Protein AF-A0A084JB26-F1 (afdb_monomer_lite)

Foldseek 3Di:
DPPPPPQLLNVLLVVLQVVLVVVVVCVVPPPVVVVPDDPVNVVVVVVVVVVVLVVQLVVQLVNVVPDPLFDPVLDDPVRHSSVVSNVSVVVSVVCSVVSPPDCPVVSVVNCCSGPND

Organism: NCBI:txid318464

Radius of gyration: 16.76 Å; chains: 1; bounding box: 45×33×44 Å

pLDDT: mean 83.23, std 13.08, range [32.53, 95.81]

Sequence (117 aa):
MFKRRKNIFEKIELLYNNLFVYLGKFQENWIEQLALLSSSEKSLGRKREHEFFEKVCKSIVILLDSQDIISDKTWTDNLTKEKMAKFIFSNMLAMLKAREEDITFFMDALKRIIYLK

Structure (mmCIF, N/CA/C/O backbone):
data_AF-A0A084JB26-F1
#
_entry.id   AF-A0A084JB26-F1
#
loop_
_atom_site.group_PDB
_atom_site.id
_atom_site.type_symbol
_atom_site.label_atom_id
_atom_site.label_alt_id
_atom_site.label_comp_id
_atom_site.label_asym_id
_atom_site.label_entity_id
_atom_site.label_seq_id
_atom_site.pdbx_PDB_ins_code
_atom_site.Cartn_x
_atom_site.Cartn_y
_atom_site.Cartn_z
_atom_site.occupancy
_atom_site.B_iso_or_equiv
_atom_site.auth_seq_id
_atom_site.auth_comp_id
_atom_site.auth_asym_id
_atom_site.auth_atom_id
_atom_site.pdbx_PDB_model_num
ATOM 1 N N . MET A 1 1 ? 26.868 -13.448 2.163 1.00 32.53 1 MET A N 1
ATOM 2 C CA . MET A 1 1 ? 25.447 -13.851 2.269 1.00 32.53 1 MET A CA 1
ATOM 3 C C . MET A 1 1 ? 24.601 -12.753 1.629 1.00 32.53 1 MET A C 1
ATOM 5 O O . MET A 1 1 ? 24.408 -11.709 2.238 1.00 32.53 1 MET A O 1
ATOM 9 N N . PHE A 1 2 ? 24.206 -12.909 0.361 1.00 36.91 2 PHE A N 1
ATOM 10 C CA . PHE A 1 2 ? 23.378 -11.910 -0.323 1.00 36.91 2 PHE A CA 1
ATOM 11 C C . PHE A 1 2 ? 21.993 -11.901 0.324 1.00 36.91 2 PHE A C 1
ATOM 13 O O . PHE A 1 2 ? 21.269 -12.894 0.277 1.00 36.91 2 PHE A O 1
ATOM 20 N N . LYS A 1 3 ? 21.636 -10.791 0.972 1.00 40.25 3 LYS A N 1
ATOM 21 C CA . LYS A 1 3 ? 20.286 -10.545 1.483 1.00 40.25 3 LYS A CA 1
ATOM 22 C C . LYS A 1 3 ? 19.358 -10.585 0.262 1.00 40.25 3 LYS A C 1
ATOM 24 O O . LYS A 1 3 ? 19.374 -9.647 -0.530 1.00 40.25 3 LYS A O 1
ATOM 29 N N . ARG A 1 4 ? 18.627 -11.687 0.054 1.00 47.12 4 ARG A N 1
ATOM 30 C CA . ARG A 1 4 ? 17.657 -11.834 -1.046 1.00 47.12 4 ARG A CA 1
ATOM 31 C C . ARG A 1 4 ? 16.699 -10.644 -0.930 1.00 47.12 4 ARG A C 1
ATOM 33 O O . ARG A 1 4 ? 15.978 -10.548 0.064 1.00 47.12 4 ARG A O 1
ATOM 40 N N . ARG A 1 5 ? 16.790 -9.661 -1.837 1.00 53.53 5 ARG A N 1
ATOM 41 C CA . ARG A 1 5 ? 15.893 -8.496 -1.812 1.00 53.53 5 ARG A CA 1
ATOM 42 C C . ARG A 1 5 ? 14.479 -9.054 -1.944 1.00 53.53 5 ARG A C 1
ATOM 44 O O . ARG A 1 5 ? 14.171 -9.667 -2.960 1.00 53.53 5 ARG A O 1
ATOM 51 N N . LYS A 1 6 ? 13.665 -8.904 -0.895 1.00 60.62 6 LYS A N 1
ATOM 52 C CA . LYS A 1 6 ? 12.253 -9.290 -0.944 1.00 60.62 6 LYS A CA 1
ATOM 53 C C . LYS A 1 6 ? 11.596 -8.556 -2.105 1.00 60.62 6 LYS A C 1
ATOM 55 O O . LYS A 1 6 ? 11.760 -7.335 -2.206 1.00 60.62 6 LYS A O 1
ATOM 60 N N . ASN A 1 7 ? 10.902 -9.303 -2.956 1.00 79.12 7 ASN A N 1
ATOM 61 C CA . ASN A 1 7 ? 10.191 -8.752 -4.102 1.00 79.12 7 ASN A CA 1
ATOM 62 C C . ASN A 1 7 ? 9.121 -7.763 -3.592 1.00 79.12 7 ASN A C 1
ATOM 64 O O . ASN A 1 7 ? 8.598 -7.927 -2.487 1.00 79.12 7 ASN A O 1
ATOM 68 N N . ILE A 1 8 ? 8.805 -6.716 -4.356 1.00 83.06 8 ILE A N 1
ATOM 69 C CA . ILE A 1 8 ? 7.772 -5.738 -3.996 1.00 83.06 8 ILE A CA 1
ATOM 70 C C . ILE A 1 8 ? 6.451 -6.409 -3.591 1.00 83.06 8 ILE A C 1
ATOM 72 O O . ILE A 1 8 ? 5.829 -5.975 -2.623 1.00 83.06 8 ILE A O 1
ATOM 76 N N . PHE A 1 9 ? 6.071 -7.507 -4.247 1.00 86.38 9 PHE A N 1
ATOM 77 C CA . PHE A 1 9 ? 4.843 -8.240 -3.932 1.00 86.38 9 PHE A CA 1
ATOM 78 C C . PHE A 1 9 ? 4.853 -8.805 -2.507 1.00 86.38 9 PHE A C 1
ATOM 80 O O . PHE A 1 9 ? 3.913 -8.574 -1.759 1.00 86.38 9 PHE A O 1
ATOM 87 N N . GLU A 1 10 ? 5.954 -9.423 -2.076 1.00 88.31 10 GLU A N 1
ATOM 88 C CA . GLU A 1 10 ? 6.094 -9.927 -0.700 1.00 88.31 10 GLU A CA 1
ATOM 89 C C . GLU A 1 10 ? 6.007 -8.792 0.334 1.00 88.31 10 GLU A C 1
ATOM 91 O O . GLU A 1 10 ? 5.549 -8.982 1.459 1.00 88.31 10 GLU A O 1
ATOM 96 N N . LYS A 1 11 ? 6.472 -7.587 -0.023 1.00 89.50 11 LYS A N 1
ATOM 97 C CA . LYS A 1 11 ? 6.385 -6.412 0.856 1.00 89.50 11 LYS A CA 1
ATOM 98 C C . LYS A 1 11 ? 4.974 -5.835 0.921 1.00 89.50 11 LYS A C 1
ATOM 100 O O . LYS A 1 11 ? 4.574 -5.403 1.998 1.00 89.50 11 LYS A O 1
ATOM 105 N N . ILE A 1 12 ? 4.250 -5.815 -0.197 1.00 90.00 12 ILE A N 1
ATOM 106 C CA . ILE A 1 12 ? 2.847 -5.383 -0.254 1.00 90.00 12 ILE A CA 1
ATOM 107 C C . ILE A 1 12 ? 1.974 -6.351 0.546 1.00 90.00 12 ILE A C 1
ATOM 109 O O . ILE A 1 12 ? 1.203 -5.908 1.390 1.00 90.00 12 ILE A O 1
ATOM 113 N N . GLU A 1 13 ? 2.158 -7.655 0.352 1.00 92.06 13 GLU A N 1
ATOM 114 C CA . GLU A 1 13 ? 1.458 -8.700 1.102 1.00 92.06 13 GLU A CA 1
ATOM 115 C C . GLU A 1 13 ? 1.739 -8.597 2.607 1.00 92.06 13 GLU A C 1
ATOM 117 O O . GLU A 1 13 ? 0.817 -8.563 3.418 1.00 92.06 13 GLU A O 1
ATOM 122 N N . LEU A 1 14 ? 3.008 -8.436 3.000 1.00 91.75 14 LEU A N 1
ATOM 123 C CA . LEU A 1 14 ? 3.360 -8.231 4.406 1.00 91.75 14 LEU A CA 1
ATOM 124 C C . LEU A 1 14 ? 2.707 -6.969 4.990 1.00 91.75 14 LEU A C 1
ATOM 126 O O . LEU A 1 14 ? 2.235 -6.989 6.126 1.00 91.75 14 LEU A O 1
ATOM 130 N N . LEU A 1 15 ? 2.695 -5.864 4.237 1.00 90.31 15 LEU A N 1
ATOM 131 C CA . LEU A 1 15 ? 2.030 -4.633 4.660 1.00 90.31 15 LEU A CA 1
ATOM 132 C C . LEU A 1 15 ? 0.526 -4.863 4.843 1.00 90.31 15 LEU A C 1
ATOM 134 O O . LEU A 1 15 ? -0.023 -4.421 5.849 1.00 90.31 15 LEU A O 1
ATOM 138 N N . TYR A 1 16 ? -0.114 -5.572 3.911 1.00 92.81 16 TYR A N 1
ATOM 139 C CA . TYR A 1 16 ? -1.530 -5.914 3.990 1.00 92.81 16 TYR A CA 1
ATOM 140 C C . TYR A 1 16 ? -1.849 -6.713 5.246 1.00 92.81 16 TYR A C 1
ATOM 142 O O . TYR A 1 16 ? -2.664 -6.278 6.052 1.00 92.81 16 TYR A O 1
ATOM 150 N N . ASN A 1 17 ? -1.147 -7.826 5.455 1.00 91.81 17 ASN A N 1
ATOM 151 C CA . ASN A 1 17 ? -1.398 -8.736 6.568 1.00 91.81 17 ASN A CA 1
ATOM 152 C C . ASN A 1 17 ? -1.196 -8.039 7.919 1.00 91.81 17 ASN A C 1
ATOM 154 O O . ASN A 1 17 ? -1.994 -8.204 8.842 1.00 91.81 17 ASN A O 1
ATOM 158 N N . ASN A 1 18 ? -0.172 -7.186 8.027 1.00 90.06 18 ASN A N 1
ATOM 159 C CA . ASN A 1 18 ? 0.049 -6.386 9.231 1.00 90.06 18 ASN A CA 1
ATOM 160 C C . ASN A 1 18 ? -1.099 -5.396 9.486 1.00 90.06 18 ASN A C 1
ATOM 162 O O . ASN A 1 18 ? -1.537 -5.248 10.628 1.00 90.06 18 ASN A O 1
ATOM 166 N N . LEU A 1 19 ? -1.588 -4.721 8.440 1.00 87.69 19 LEU A N 1
ATOM 167 C CA . LEU A 1 19 ? -2.727 -3.807 8.548 1.00 87.69 19 LEU A CA 1
ATOM 168 C C . LEU A 1 19 ? -4.023 -4.551 8.879 1.00 87.69 19 LEU A C 1
ATOM 170 O O . LEU A 1 19 ? -4.795 -4.057 9.693 1.00 87.69 19 LEU A O 1
ATOM 174 N N . PHE A 1 20 ? -4.233 -5.735 8.305 1.00 89.19 20 PHE A N 1
ATOM 175 C CA . PHE A 1 20 ? -5.395 -6.584 8.557 1.00 89.19 20 PHE A CA 1
ATOM 176 C C . PHE A 1 20 ? -5.482 -6.981 10.033 1.00 89.19 20 PHE A C 1
ATOM 178 O O . PHE A 1 20 ? -6.485 -6.713 10.694 1.00 89.19 20 PHE A O 1
ATOM 185 N N . VAL A 1 21 ? -4.387 -7.507 10.595 1.00 86.38 21 VAL A N 1
ATOM 186 C CA . VAL A 1 21 ? -4.310 -7.869 12.021 1.00 86.38 21 VAL A CA 1
ATOM 187 C C . VAL A 1 21 ? -4.517 -6.651 12.923 1.00 86.38 21 VAL A C 1
ATOM 189 O O . VAL A 1 21 ? -5.219 -6.735 13.933 1.00 86.38 21 VAL A O 1
ATOM 192 N N . TYR A 1 22 ? -3.906 -5.513 12.582 1.00 82.06 22 TYR A N 1
ATOM 193 C CA . TYR A 1 22 ? -4.043 -4.289 13.371 1.00 82.06 22 TYR A CA 1
ATOM 194 C C . TYR A 1 22 ? -5.482 -3.756 13.358 1.00 82.06 22 TYR A C 1
ATOM 196 O O . TYR A 1 22 ? -6.020 -3.414 14.410 1.00 82.06 22 TYR A O 1
ATOM 204 N N . LEU A 1 23 ? -6.123 -3.726 12.186 1.00 79.19 23 LEU A N 1
ATOM 205 C CA . LEU A 1 23 ? -7.500 -3.261 12.033 1.00 79.19 23 LEU A CA 1
ATOM 206 C C . LEU A 1 23 ? -8.512 -4.195 12.698 1.00 79.19 23 LEU A C 1
ATOM 208 O O . LEU A 1 23 ? -9.473 -3.693 13.275 1.00 79.19 23 LEU A O 1
ATOM 212 N N . GLY A 1 24 ? -8.282 -5.511 12.683 1.00 74.81 24 GLY A N 1
ATOM 213 C CA . GLY A 1 24 ? -9.113 -6.470 13.416 1.00 74.81 24 GLY A CA 1
ATOM 214 C C . GLY A 1 24 ? -9.172 -6.147 14.912 1.00 74.81 24 GLY A C 1
ATOM 215 O O . GLY A 1 24 ? -10.251 -5.908 15.450 1.00 74.81 24 GLY A O 1
ATOM 216 N N . LYS A 1 25 ? -8.004 -5.998 15.555 1.00 69.88 25 LYS A N 1
ATOM 217 C CA . LYS A 1 25 ? -7.893 -5.622 16.982 1.00 69.88 25 LYS A CA 1
ATOM 218 C C . LYS A 1 25 ? -8.483 -4.248 17.299 1.00 69.88 25 LYS A C 1
ATOM 220 O O . LYS A 1 25 ? -8.920 -3.986 18.417 1.00 69.88 25 LYS A O 1
ATOM 225 N N . PHE A 1 26 ? -8.430 -3.339 16.332 1.00 67.38 26 PHE A N 1
ATOM 226 C CA . PHE A 1 26 ? -8.930 -1.982 16.486 1.00 67.38 26 PHE A CA 1
ATOM 227 C C . PHE A 1 26 ? -10.458 -1.921 16.418 1.00 67.38 26 PHE A C 1
ATOM 229 O O . PHE A 1 26 ? -11.073 -1.278 17.264 1.00 67.38 26 PHE A O 1
ATOM 236 N N . GLN A 1 27 ? -11.077 -2.613 15.452 1.00 63.84 27 GLN A N 1
ATOM 237 C CA . GLN A 1 27 ? -12.530 -2.604 15.259 1.00 63.84 27 GLN A CA 1
ATOM 238 C C . GLN A 1 27 ? -13.302 -3.159 16.464 1.00 63.84 27 GLN A C 1
ATOM 240 O O . GLN A 1 27 ? -14.389 -2.661 16.745 1.00 63.84 27 GLN A O 1
ATOM 245 N N . GLU A 1 28 ? -12.736 -4.120 17.199 1.0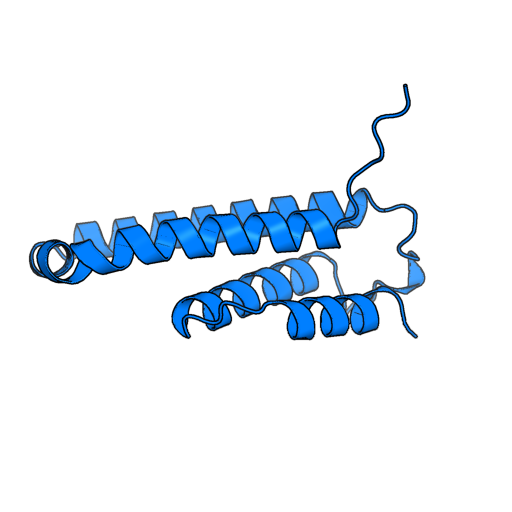0 66.56 28 GLU A N 1
ATOM 246 C CA . GLU A 1 28 ? -13.340 -4.687 18.417 1.00 66.56 28 GLU A CA 1
ATOM 247 C C . GLU A 1 28 ? -13.569 -3.642 19.527 1.00 66.56 28 GLU A C 1
ATOM 249 O O . GLU A 1 28 ? -14.500 -3.787 20.309 1.00 66.56 28 GLU A O 1
ATOM 254 N N . ASN A 1 29 ? -12.795 -2.550 19.549 1.00 61.22 29 ASN A N 1
ATOM 255 C CA . ASN A 1 29 ? -12.843 -1.518 2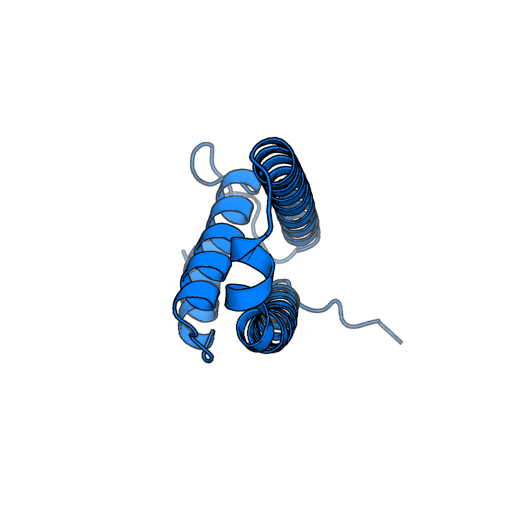0.597 1.00 61.22 29 ASN A CA 1
ATOM 256 C C . ASN A 1 29 ? -13.330 -0.141 20.091 1.00 61.22 29 ASN A C 1
ATOM 258 O O . ASN A 1 29 ? -13.250 0.861 20.801 1.00 61.22 29 ASN A O 1
ATOM 262 N N . TRP A 1 30 ? -13.783 -0.056 18.836 1.00 64.75 30 TRP A N 1
ATOM 263 C CA . TRP A 1 30 ? -13.888 1.212 18.098 1.00 64.75 30 TRP A CA 1
ATOM 264 C C . TRP A 1 30 ? -15.210 1.967 18.288 1.00 64.75 30 TRP A C 1
ATOM 266 O O . TRP A 1 30 ? -15.215 3.198 18.352 1.00 64.75 30 TRP A O 1
ATOM 276 N N . ILE A 1 31 ? -16.339 1.255 18.379 1.00 59.53 31 ILE A N 1
ATOM 277 C CA . ILE A 1 31 ? -17.679 1.874 18.429 1.00 59.53 31 ILE A CA 1
ATOM 278 C C . ILE A 1 31 ? -17.856 2.711 19.705 1.00 59.53 31 ILE A C 1
ATOM 280 O O . ILE A 1 31 ? -18.384 3.821 19.645 1.00 59.53 31 ILE A O 1
ATOM 284 N N . GLU A 1 32 ? -17.348 2.224 20.835 1.00 62.84 32 GLU A N 1
ATOM 285 C CA . GLU A 1 32 ? -17.426 2.917 22.126 1.00 62.84 32 GLU A CA 1
ATOM 286 C C . GLU A 1 32 ? -16.549 4.179 22.163 1.00 62.84 32 GLU A C 1
ATOM 288 O O . GLU A 1 32 ? -16.937 5.196 22.734 1.00 62.84 32 GLU A O 1
ATOM 293 N N . GLN A 1 33 ? -15.395 4.158 21.488 1.00 63.41 33 GLN A N 1
ATOM 294 C CA . GLN A 1 33 ? -14.450 5.279 21.468 1.00 63.41 33 GLN A CA 1
ATOM 295 C C . GLN A 1 33 ? -14.868 6.395 20.499 1.00 63.41 33 GLN A C 1
ATOM 297 O O . GLN A 1 33 ? -14.640 7.573 20.772 1.00 63.41 33 GLN A O 1
ATOM 302 N N . LEU A 1 34 ? -15.520 6.056 19.380 1.00 63.09 34 LEU A N 1
ATOM 303 C CA . LEU A 1 34 ? -15.980 7.036 18.388 1.00 63.09 34 LEU A CA 1
ATOM 304 C C . LEU A 1 34 ? -17.129 7.923 18.878 1.00 63.09 34 LEU A C 1
ATOM 306 O O . LE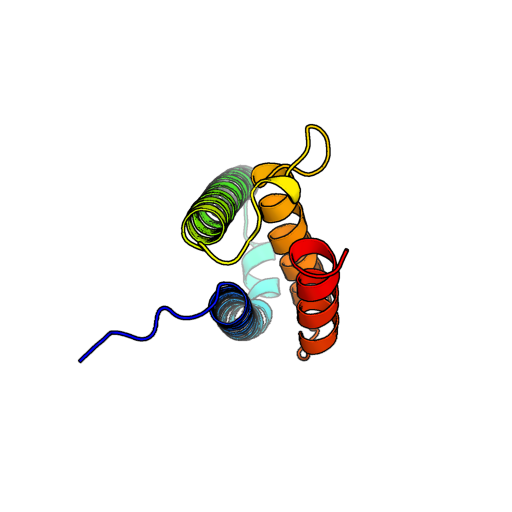U A 1 34 ? -17.223 9.080 18.455 1.00 63.09 34 LEU A O 1
ATOM 310 N N . ALA A 1 35 ? -18.000 7.391 19.741 1.00 64.94 35 ALA A N 1
ATOM 311 C CA . ALA A 1 35 ? -19.128 8.132 20.304 1.00 64.94 35 ALA A CA 1
ATOM 312 C C . ALA A 1 35 ? -18.679 9.337 21.152 1.00 64.94 35 ALA A C 1
ATOM 314 O O . ALA A 1 35 ? -19.448 10.279 21.337 1.00 64.94 35 ALA A O 1
ATOM 315 N N . LEU A 1 36 ? -17.427 9.329 21.618 1.00 69.75 36 LEU A N 1
ATOM 316 C CA . LEU A 1 36 ? -16.868 10.320 22.535 1.00 69.75 36 LEU A CA 1
ATOM 317 C C . LEU A 1 36 ? -16.058 11.427 21.836 1.00 69.75 36 LEU A C 1
ATOM 319 O O . LEU A 1 36 ? -15.656 12.381 22.497 1.00 69.75 36 LEU A O 1
ATOM 323 N N . LEU A 1 37 ? -15.825 11.340 20.518 1.00 74.94 37 LEU A N 1
ATOM 324 C CA . LEU A 1 37 ? -14.963 12.295 19.807 1.00 74.94 37 LEU A CA 1
ATOM 325 C C . LEU A 1 37 ? -15.687 13.584 19.391 1.00 74.94 37 LEU A C 1
ATOM 327 O O . LEU A 1 37 ? -16.683 13.570 18.654 1.00 74.94 37 LEU A O 1
ATOM 331 N N . SER A 1 38 ? -15.085 14.714 19.748 1.00 74.62 38 SER A N 1
ATOM 332 C CA . SER A 1 38 ? -15.451 16.057 19.301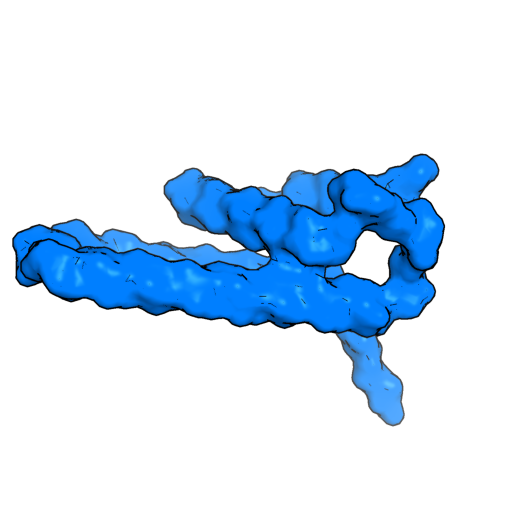 1.00 74.62 38 SER A CA 1
ATOM 333 C C . SER A 1 38 ? -15.153 16.299 17.809 1.00 74.62 38 SER A C 1
ATOM 335 O O . SER A 1 38 ? -14.458 15.540 17.124 1.00 74.62 38 SER A O 1
ATOM 337 N N . SER A 1 39 ? -15.689 17.393 17.260 1.00 77.50 39 SER A N 1
ATOM 338 C CA . SER A 1 39 ? -15.486 17.780 15.855 1.00 77.50 39 SER A CA 1
ATOM 339 C C . SER A 1 39 ? -14.026 18.119 15.517 1.00 77.50 39 SER A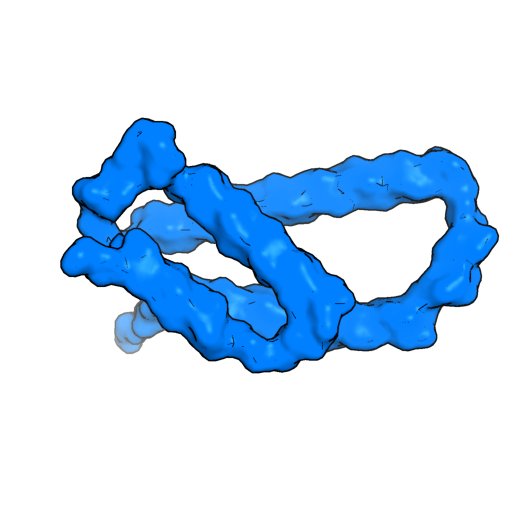 C 1
ATOM 341 O O . SER A 1 39 ? -13.571 17.822 14.407 1.00 77.50 39 SER A O 1
ATOM 343 N N . SER A 1 40 ? -13.274 18.693 16.461 1.00 78.06 40 SER A N 1
ATOM 344 C CA . SER A 1 40 ? -11.848 19.002 16.307 1.00 78.06 40 SER A CA 1
ATOM 345 C C . SER A 1 40 ? -10.998 17.729 16.277 1.00 78.06 40 SER A C 1
ATOM 347 O O . SER A 1 40 ? -10.132 17.596 15.410 1.00 78.06 40 SER A O 1
ATOM 349 N N . GLU A 1 41 ? -11.300 16.748 17.131 1.00 78.94 41 GLU A N 1
ATOM 350 C CA . GLU A 1 41 ? -10.636 15.439 17.148 1.00 78.94 41 GLU A CA 1
ATOM 351 C C . GLU A 1 41 ? -10.876 14.662 15.850 1.00 78.94 41 GLU A C 1
ATOM 353 O O . GLU A 1 41 ? -9.940 14.095 15.283 1.00 78.94 41 GLU A O 1
ATOM 358 N N . LYS A 1 42 ? -12.097 14.722 15.301 1.00 78.19 42 LYS A N 1
ATOM 359 C CA . LYS A 1 42 ? -12.413 14.145 13.982 1.00 78.19 42 LYS A CA 1
ATOM 360 C C . LYS A 1 42 ? -11.597 14.786 12.854 1.00 78.19 42 LYS A C 1
ATOM 362 O O . LYS A 1 42 ? -11.140 14.088 11.950 1.00 78.19 42 LYS A O 1
ATOM 367 N N . SER A 1 43 ? -11.404 16.105 12.888 1.00 80.62 43 SER A N 1
ATOM 368 C CA . SER A 1 43 ? -10.589 16.817 11.893 1.00 80.62 43 SER A CA 1
ATOM 369 C C . SER A 1 43 ? -9.106 16.445 11.993 1.00 80.62 43 SER A C 1
ATOM 371 O O . SER A 1 43 ? -8.467 16.137 10.984 1.00 80.62 43 SER A O 1
ATOM 373 N N . LEU A 1 44 ? -8.574 16.390 13.217 1.00 80.00 44 LEU A N 1
ATOM 374 C CA . LEU A 1 44 ? -7.200 15.963 13.478 1.00 80.00 44 LEU A CA 1
ATOM 375 C C . LEU A 1 44 ? -6.960 14.514 13.027 1.00 80.00 44 LEU A C 1
ATOM 377 O O . LEU A 1 44 ? -5.922 14.221 12.434 1.00 80.00 44 LEU A O 1
ATOM 381 N N . GLY A 1 45 ? -7.935 13.628 13.254 1.00 78.06 45 GLY A N 1
ATOM 382 C CA . GLY A 1 45 ? -7.914 12.247 12.773 1.00 78.06 45 GLY A CA 1
ATOM 383 C C . GLY A 1 45 ? -7.781 12.158 11.252 1.00 78.06 45 GLY A C 1
ATOM 384 O O . GLY A 1 45 ? -6.878 11.483 10.763 1.00 78.06 45 GLY A O 1
ATOM 385 N N . ARG A 1 46 ? -8.592 12.918 10.503 1.00 80.75 46 ARG A N 1
ATOM 386 C CA . ARG A 1 46 ? -8.508 12.970 9.030 1.00 80.75 46 ARG A CA 1
ATOM 387 C C . ARG A 1 46 ? -7.157 13.474 8.527 1.00 80.75 46 ARG A C 1
ATOM 389 O O . ARG A 1 46 ? -6.635 12.954 7.545 1.00 80.75 46 ARG A O 1
ATOM 396 N N . LYS A 1 47 ? -6.569 14.468 9.199 1.00 83.88 47 LYS A N 1
ATOM 397 C CA . LYS A 1 47 ? -5.232 14.962 8.842 1.00 83.88 47 LYS A CA 1
ATOM 398 C C . LYS A 1 47 ? -4.173 13.868 9.009 1.00 83.88 47 LYS A C 1
ATOM 400 O O . LYS A 1 47 ? -3.385 13.642 8.096 1.00 83.88 47 LYS A O 1
ATOM 405 N N . ARG A 1 48 ? -4.196 13.150 10.136 1.00 80.69 48 ARG A N 1
ATOM 406 C CA . ARG A 1 48 ? -3.280 12.026 10.395 1.00 80.69 48 ARG A CA 1
ATOM 407 C C . ARG A 1 48 ? -3.474 10.879 9.403 1.00 80.69 48 ARG A C 1
ATOM 409 O O . ARG A 1 48 ? -2.490 10.298 8.956 1.00 80.69 48 ARG A O 1
ATOM 416 N N . GLU A 1 49 ? -4.718 10.571 9.039 1.00 82.25 49 GLU A N 1
ATOM 417 C CA . GLU A 1 49 ? -5.035 9.576 8.007 1.00 82.25 49 GLU A CA 1
ATOM 418 C C . GLU A 1 49 ? -4.416 9.963 6.659 1.00 82.25 49 GLU A C 1
ATOM 420 O O . GLU A 1 49 ? -3.759 9.141 6.021 1.00 82.25 49 GLU A O 1
ATOM 425 N N . HIS A 1 50 ? -4.556 11.229 6.259 1.00 84.56 50 HIS A N 1
ATOM 426 C CA . HIS A 1 50 ? -3.967 11.738 5.026 1.00 84.56 50 HIS A CA 1
ATOM 427 C C . HIS A 1 50 ? -2.433 11.655 5.035 1.00 84.56 50 HIS A C 1
ATOM 429 O O . HIS A 1 50 ? -1.838 11.123 4.100 1.00 84.56 50 HIS A O 1
ATOM 435 N N . GLU A 1 51 ? -1.786 12.101 6.113 1.00 85.94 51 GLU A N 1
ATOM 436 C CA . GLU A 1 51 ? -0.326 12.021 6.272 1.00 85.94 51 GLU A CA 1
ATOM 437 C C . GLU A 1 51 ? 0.178 10.570 6.233 1.00 85.94 51 GLU A C 1
ATOM 439 O O . GLU A 1 51 ? 1.196 10.265 5.602 1.00 85.94 51 GLU A O 1
ATOM 444 N N . PHE A 1 52 ? -0.548 9.651 6.877 1.00 84.50 52 PHE A N 1
ATOM 445 C CA . PHE A 1 52 ? -0.245 8.225 6.823 1.00 84.50 52 PHE A CA 1
ATOM 446 C C . PHE A 1 52 ? -0.374 7.683 5.397 1.00 84.50 52 PHE A C 1
ATOM 448 O O . PHE A 1 52 ? 0.532 6.997 4.918 1.00 84.50 52 PHE A O 1
ATOM 455 N N . PHE A 1 53 ? -1.451 8.042 4.696 1.00 87.56 53 PHE A N 1
ATOM 456 C CA . PHE A 1 53 ? -1.683 7.641 3.313 1.00 87.56 53 PHE A CA 1
ATOM 457 C C . PHE A 1 53 ? -0.552 8.091 2.389 1.00 87.56 53 PHE A C 1
ATOM 459 O O . PHE A 1 53 ? -0.014 7.287 1.623 1.00 87.56 53 PHE A O 1
ATOM 466 N N . GLU A 1 54 ? -0.130 9.351 2.495 1.00 91.38 54 GLU A N 1
ATOM 467 C CA . GLU A 1 54 ? 0.997 9.866 1.720 1.00 91.38 54 GLU A CA 1
ATOM 468 C C . GLU A 1 54 ? 2.301 9.130 2.032 1.00 91.38 54 GLU A C 1
ATOM 470 O O . GLU A 1 54 ? 3.057 8.792 1.117 1.00 91.38 54 GLU A O 1
ATOM 475 N N . LYS A 1 55 ? 2.574 8.856 3.313 1.00 90.38 55 LYS A N 1
ATOM 476 C CA . LYS A 1 55 ? 3.786 8.150 3.744 1.00 90.38 55 LYS A CA 1
ATOM 477 C C . LYS A 1 55 ? 3.842 6.724 3.194 1.00 90.38 55 LYS A C 1
ATOM 479 O O . LYS A 1 55 ? 4.899 6.290 2.724 1.00 90.38 55 LYS A O 1
ATOM 484 N N . VAL A 1 56 ? 2.721 6.001 3.221 1.00 88.75 56 VAL A N 1
ATOM 485 C CA . VAL A 1 56 ? 2.629 4.654 2.641 1.00 88.75 56 VAL A CA 1
ATOM 486 C C . VAL A 1 56 ? 2.811 4.708 1.126 1.00 88.75 56 VAL A C 1
ATOM 488 O O . VAL A 1 56 ? 3.644 3.972 0.600 1.00 88.75 56 VAL A O 1
ATOM 491 N N . CYS A 1 57 ? 2.136 5.628 0.430 1.00 94.06 57 CYS A N 1
ATOM 492 C CA . CYS A 1 57 ? 2.296 5.781 -1.018 1.00 94.06 57 CYS A CA 1
ATOM 493 C C . CYS A 1 57 ? 3.751 6.077 -1.405 1.00 94.06 57 CYS A C 1
ATOM 495 O O . CYS A 1 57 ? 4.297 5.397 -2.269 1.00 94.06 57 CYS A O 1
ATOM 497 N N . LYS A 1 58 ? 4.419 7.022 -0.726 1.00 94.31 58 LYS A N 1
ATOM 498 C CA . LYS A 1 58 ? 5.849 7.316 -0.943 1.00 94.31 58 LYS A CA 1
ATOM 499 C C . LYS A 1 58 ? 6.724 6.080 -0.730 1.00 94.31 58 LYS A C 1
ATOM 501 O O . LYS A 1 58 ? 7.633 5.829 -1.514 1.00 94.31 58 LYS A O 1
ATOM 506 N N . SER A 1 59 ? 6.426 5.279 0.292 1.00 90.88 59 SER A N 1
ATOM 507 C CA . SER A 1 59 ? 7.155 4.031 0.548 1.00 90.88 59 SER A CA 1
ATOM 508 C C . SER A 1 59 ? 6.978 3.028 -0.593 1.00 90.88 59 SER A C 1
ATOM 510 O O . SER A 1 59 ? 7.949 2.406 -1.005 1.00 90.88 59 SER A O 1
ATOM 512 N N . ILE A 1 60 ? 5.765 2.897 -1.140 1.00 92.94 60 ILE A N 1
ATOM 513 C CA . ILE A 1 60 ? 5.492 2.016 -2.285 1.00 92.94 60 ILE A CA 1
ATOM 514 C C . ILE A 1 60 ? 6.215 2.509 -3.545 1.00 92.94 60 ILE A C 1
ATOM 516 O O . ILE A 1 60 ? 6.785 1.688 -4.257 1.00 92.94 60 ILE A O 1
ATOM 520 N N . VAL A 1 61 ? 6.259 3.823 -3.799 1.00 94.62 61 VAL A N 1
ATOM 521 C CA . VAL A 1 61 ? 7.029 4.394 -4.922 1.00 94.62 61 VAL A CA 1
ATOM 522 C C . VAL A 1 61 ? 8.510 4.029 -4.806 1.00 94.62 61 VAL A C 1
ATOM 524 O O . VAL A 1 61 ? 9.065 3.462 -5.741 1.00 94.62 61 VAL A O 1
ATOM 527 N N . ILE A 1 62 ? 9.121 4.230 -3.633 1.00 91.88 62 ILE A N 1
ATOM 528 C CA . ILE A 1 62 ? 10.522 3.847 -3.379 1.00 91.88 62 ILE A CA 1
ATOM 529 C C . ILE A 1 62 ? 10.736 2.345 -3.610 1.00 91.88 62 ILE A C 1
ATOM 531 O O . ILE A 1 62 ? 11.773 1.926 -4.127 1.00 91.88 62 ILE A O 1
ATOM 535 N N . LEU A 1 63 ? 9.762 1.510 -3.234 1.00 90.00 63 LEU A N 1
ATOM 536 C CA . LEU A 1 63 ? 9.836 0.079 -3.509 1.00 90.00 63 LEU A CA 1
ATOM 537 C C . LEU A 1 63 ? 9.806 -0.211 -5.007 1.00 90.00 63 LEU A C 1
ATOM 539 O O . LEU A 1 63 ? 10.648 -0.989 -5.445 1.00 90.00 63 LEU A O 1
ATOM 543 N N . LEU A 1 64 ? 8.909 0.419 -5.770 1.00 90.06 64 LEU A N 1
ATOM 544 C CA . LEU A 1 64 ? 8.835 0.285 -7.229 1.00 90.06 64 LEU A CA 1
ATOM 545 C C . LEU A 1 64 ? 10.138 0.727 -7.905 1.00 90.06 64 LEU A C 1
ATOM 547 O O . LEU A 1 64 ? 10.631 0.013 -8.772 1.00 90.06 64 LEU A O 1
ATOM 551 N N . ASP A 1 65 ? 10.726 1.843 -7.469 1.00 89.00 65 ASP A N 1
ATOM 552 C CA . ASP A 1 65 ? 12.009 2.344 -7.984 1.00 89.00 65 ASP A CA 1
ATOM 553 C C . ASP A 1 65 ? 13.178 1.392 -7.712 1.00 89.00 65 ASP A C 1
ATOM 555 O O . ASP A 1 65 ? 14.132 1.339 -8.478 1.00 89.00 65 ASP A O 1
ATOM 559 N N . SER A 1 66 ? 13.110 0.617 -6.629 1.00 86.31 66 SER A N 1
ATOM 560 C CA . SER A 1 66 ? 14.177 -0.317 -6.248 1.00 86.31 66 SER A CA 1
ATOM 561 C C . SER A 1 66 ? 14.151 -1.666 -6.987 1.00 86.31 66 SER A C 1
ATOM 563 O O . SER A 1 66 ? 14.998 -2.523 -6.707 1.00 86.31 66 SER A O 1
ATOM 565 N N . GLN A 1 67 ? 13.158 -1.901 -7.856 1.00 84.31 67 GLN A N 1
ATOM 566 C CA . GLN A 1 67 ? 12.981 -3.168 -8.571 1.00 84.31 67 GLN A CA 1
ATOM 567 C C . GLN A 1 67 ? 13.559 -3.107 -9.990 1.00 84.31 67 GLN A C 1
ATOM 569 O O . GLN A 1 67 ? 12.854 -2.777 -10.939 1.00 84.31 67 GLN A O 1
ATOM 574 N N . ASP A 1 68 ? 14.799 -3.571 -10.147 1.00 79.50 68 ASP A N 1
ATOM 575 C CA . ASP A 1 68 ? 15.493 -3.634 -11.447 1.00 79.50 68 ASP A CA 1
ATOM 576 C C . ASP A 1 68 ? 14.786 -4.538 -12.485 1.00 79.50 68 ASP A C 1
ATOM 578 O O . ASP A 1 68 ? 15.036 -4.449 -13.683 1.00 79.50 68 ASP A O 1
ATOM 582 N N . ILE A 1 69 ? 13.895 -5.430 -12.031 1.00 82.25 69 ILE A N 1
ATOM 583 C CA . ILE A 1 69 ? 13.121 -6.343 -12.887 1.00 82.25 69 ILE A CA 1
ATOM 584 C C . ILE A 1 69 ? 11.921 -5.663 -13.570 1.00 82.25 69 ILE A C 1
ATOM 586 O O . ILE A 1 69 ? 11.387 -6.195 -14.542 1.00 82.25 69 ILE A O 1
ATOM 590 N N . ILE A 1 70 ? 11.462 -4.509 -13.072 1.00 84.62 70 ILE A N 1
ATOM 591 C CA . ILE A 1 70 ? 10.368 -3.770 -13.709 1.00 84.62 70 ILE A CA 1
ATOM 592 C C . ILE A 1 70 ? 10.961 -2.975 -14.869 1.00 84.62 70 ILE A C 1
ATOM 594 O O . ILE A 1 70 ? 11.766 -2.075 -14.661 1.00 84.62 70 ILE A O 1
ATOM 598 N N . SER A 1 71 ? 10.547 -3.283 -16.099 1.00 84.25 71 SER A N 1
ATOM 599 C CA . SER A 1 71 ? 11.007 -2.533 -17.270 1.00 84.25 71 SER A CA 1
ATOM 600 C C . SER A 1 71 ? 10.600 -1.063 -17.163 1.00 84.25 71 SER A C 1
ATOM 602 O O . SER A 1 71 ? 9.435 -0.775 -16.888 1.00 84.25 71 SER A O 1
ATOM 604 N N . ASP A 1 72 ? 11.497 -0.133 -17.495 1.00 82.81 72 ASP A N 1
ATOM 605 C CA . ASP A 1 72 ? 11.159 1.297 -17.573 1.00 82.81 72 ASP A CA 1
ATOM 606 C C . ASP A 1 72 ? 10.005 1.578 -18.547 1.00 82.81 72 ASP A C 1
ATOM 608 O O . ASP A 1 72 ? 9.208 2.485 -18.327 1.00 82.81 72 ASP A O 1
ATOM 612 N N . LYS A 1 73 ? 9.833 0.729 -19.573 1.00 86.00 73 LYS A N 1
ATOM 613 C CA . LYS A 1 73 ? 8.722 0.793 -20.544 1.00 86.00 73 LYS A CA 1
ATOM 614 C C . LYS A 1 73 ? 7.353 0.424 -19.956 1.00 86.00 73 LYS A C 1
ATOM 616 O O . LYS A 1 73 ? 6.353 0.453 -20.682 1.00 86.00 73 LYS A O 1
ATOM 621 N N . THR A 1 74 ? 7.313 -0.013 -18.699 1.00 87.19 74 THR A N 1
ATOM 622 C CA . THR A 1 74 ? 6.074 -0.230 -17.939 1.00 87.19 74 THR A CA 1
ATOM 623 C C . THR A 1 74 ? 5.421 1.109 -17.631 1.00 87.19 74 THR A C 1
ATOM 625 O O . THR A 1 74 ? 4.204 1.240 -17.719 1.00 87.19 74 THR A O 1
ATOM 628 N N . TRP A 1 75 ? 6.229 2.119 -17.310 1.00 91.25 75 TRP A N 1
ATOM 629 C CA . TRP A 1 75 ? 5.741 3.416 -16.877 1.00 91.25 75 TRP A CA 1
ATOM 630 C C . TRP A 1 75 ? 5.451 4.311 -18.082 1.00 91.25 75 TRP A C 1
ATOM 632 O O . TRP A 1 75 ? 6.231 4.390 -19.028 1.00 91.25 75 TRP A O 1
ATOM 642 N N . THR A 1 76 ? 4.299 4.971 -18.049 1.00 90.25 76 THR A N 1
ATOM 643 C CA . THR A 1 76 ? 3.836 5.914 -19.079 1.00 90.25 76 THR A CA 1
ATOM 644 C C . THR A 1 76 ? 3.279 7.161 -18.399 1.00 90.25 76 THR A C 1
ATOM 646 O O . THR A 1 76 ? 3.072 7.161 -17.185 1.00 90.25 76 THR A O 1
ATOM 649 N N . ASP A 1 77 ? 2.939 8.195 -19.168 1.00 89.25 77 ASP A N 1
ATOM 650 C CA . ASP A 1 77 ? 2.321 9.424 -18.638 1.00 89.25 77 ASP A CA 1
ATOM 651 C C . ASP A 1 77 ? 1.031 9.143 -17.834 1.00 89.25 77 ASP A C 1
ATOM 653 O O . ASP A 1 77 ? 0.682 9.833 -16.866 1.00 89.25 77 ASP A O 1
ATOM 657 N N . ASN A 1 78 ? 0.319 8.074 -18.204 1.00 89.88 78 ASN A N 1
ATOM 658 C CA . ASN A 1 78 ? -0.907 7.657 -17.535 1.00 89.88 78 ASN A CA 1
ATOM 659 C C . ASN A 1 78 ? -0.681 6.601 -16.453 1.00 89.88 78 ASN A C 1
ATOM 661 O O . ASN A 1 78 ? -1.341 6.669 -15.415 1.00 89.88 78 ASN A O 1
ATOM 665 N N . LEU A 1 79 ? 0.259 5.680 -16.657 1.00 90.81 79 LEU A N 1
ATOM 666 C CA . LEU A 1 79 ? 0.643 4.664 -15.683 1.00 90.81 79 LEU A CA 1
ATOM 667 C C . LEU A 1 79 ? 1.948 5.087 -15.002 1.00 90.81 79 LEU A C 1
ATOM 669 O O . LEU A 1 79 ? 3.022 4.625 -15.377 1.00 90.81 79 LEU A O 1
ATOM 673 N N . THR A 1 80 ? 1.852 5.984 -14.019 1.00 94.38 80 THR A N 1
ATOM 674 C CA . THR A 1 80 ? 3.009 6.432 -13.227 1.00 94.38 80 THR A CA 1
ATOM 675 C C . THR A 1 80 ? 3.137 5.625 -11.935 1.00 94.38 80 THR A C 1
ATOM 677 O O . THR A 1 80 ? 2.157 5.052 -11.444 1.00 94.38 80 THR A O 1
ATOM 680 N N . LYS A 1 81 ? 4.332 5.612 -11.338 1.00 93.75 81 LYS A N 1
ATOM 681 C CA . LYS A 1 81 ? 4.591 4.925 -10.061 1.00 93.75 81 LYS A CA 1
ATOM 682 C C . LYS A 1 81 ? 3.751 5.499 -8.924 1.00 93.75 81 LYS A C 1
ATOM 684 O O . LYS A 1 81 ? 3.270 4.755 -8.079 1.00 93.75 81 LYS A O 1
ATOM 689 N N . GLU A 1 82 ? 3.505 6.804 -8.924 1.00 95.50 82 GLU A N 1
ATOM 690 C CA . GLU A 1 82 ? 2.680 7.493 -7.930 1.00 95.50 82 GLU A CA 1
ATOM 691 C C . GLU A 1 82 ? 1.209 7.102 -8.068 1.00 95.50 82 GLU A C 1
ATOM 693 O O . GLU A 1 82 ? 0.546 6.821 -7.067 1.00 95.50 82 GLU A O 1
ATOM 698 N N . LYS A 1 83 ? 0.692 7.060 -9.304 1.00 95.50 83 LYS A N 1
ATOM 699 C CA . LYS A 1 83 ? -0.673 6.591 -9.577 1.00 95.50 83 LYS A CA 1
ATOM 700 C C . LYS A 1 83 ? -0.820 5.119 -9.193 1.00 95.50 83 LYS A C 1
ATOM 702 O O . LYS A 1 83 ? -1.807 4.762 -8.555 1.00 95.50 83 LYS A O 1
ATOM 707 N N . MET A 1 84 ? 0.187 4.296 -9.489 1.00 95.31 84 MET A N 1
ATOM 708 C CA . MET A 1 84 ? 0.231 2.889 -9.089 1.00 95.31 84 MET A CA 1
ATOM 709 C C . MET A 1 84 ? 0.266 2.722 -7.566 1.00 95.31 84 MET A C 1
ATOM 711 O O . MET A 1 84 ? -0.510 1.950 -7.019 1.00 95.31 84 MET A O 1
ATOM 715 N N . ALA A 1 85 ? 1.099 3.478 -6.852 1.00 95.56 85 ALA A N 1
ATOM 716 C CA . ALA A 1 85 ? 1.172 3.426 -5.394 1.00 95.56 85 ALA A CA 1
ATOM 717 C C . ALA A 1 85 ? -0.167 3.794 -4.735 1.00 95.56 85 ALA A C 1
ATOM 719 O O . ALA A 1 85 ? -0.627 3.096 -3.829 1.00 95.56 85 ALA A O 1
ATOM 720 N N . LYS A 1 86 ? -0.825 4.849 -5.236 1.00 95.56 86 LYS A N 1
ATOM 721 C CA . LYS A 1 86 ? -2.173 5.239 -4.800 1.00 95.56 86 LYS A CA 1
ATOM 722 C C . LYS A 1 86 ? -3.198 4.152 -5.098 1.00 95.56 86 LYS A C 1
ATOM 724 O O . LYS A 1 86 ? -4.018 3.854 -4.233 1.00 95.56 86 LYS A O 1
ATOM 729 N N . PHE A 1 87 ? -3.150 3.556 -6.290 1.00 95.56 87 PHE A N 1
ATOM 730 C CA . PHE A 1 87 ? -4.022 2.448 -6.674 1.00 95.56 87 PHE A CA 1
ATOM 731 C C . PHE A 1 87 ? -3.837 1.249 -5.741 1.00 95.56 87 PHE A C 1
ATOM 733 O O . PHE A 1 87 ? -4.821 0.747 -5.201 1.00 95.56 87 PHE A O 1
ATOM 740 N N . ILE A 1 88 ? -2.590 0.842 -5.487 1.00 95.31 88 ILE A N 1
ATOM 741 C CA . ILE A 1 88 ? -2.270 -0.280 -4.603 1.00 95.31 88 ILE A CA 1
ATOM 742 C C . ILE A 1 88 ? -2.865 -0.036 -3.218 1.00 95.31 88 ILE A C 1
ATOM 744 O O . ILE A 1 88 ? -3.656 -0.837 -2.725 1.00 95.31 88 ILE A O 1
ATOM 748 N N . PHE A 1 89 ? -2.528 1.101 -2.608 1.00 94.31 89 PHE A N 1
ATOM 749 C CA . PHE A 1 89 ? -2.928 1.357 -1.232 1.00 94.31 89 PHE A CA 1
ATOM 750 C C . PHE A 1 89 ? -4.439 1.591 -1.083 1.00 94.31 89 PHE A C 1
ATOM 752 O O . PHE A 1 89 ? -5.038 1.122 -0.119 1.00 94.31 89 PHE A O 1
ATOM 759 N N . SER A 1 90 ? -5.088 2.237 -2.057 1.00 93.19 90 SER A N 1
ATOM 760 C CA . SER A 1 90 ? -6.545 2.444 -2.024 1.00 93.19 90 SER A CA 1
ATOM 761 C C . SER A 1 90 ? -7.317 1.126 -2.105 1.00 93.19 90 SER A C 1
ATOM 763 O O . SER A 1 90 ? -8.288 0.948 -1.371 1.00 93.19 90 SER A O 1
ATOM 765 N N . ASN A 1 91 ? -6.872 0.185 -2.946 1.00 95.25 91 ASN A N 1
ATOM 766 C CA . ASN A 1 91 ? -7.486 -1.143 -3.026 1.00 95.25 91 ASN A CA 1
ATOM 767 C C . ASN A 1 91 ? -7.245 -1.950 -1.750 1.00 95.25 91 ASN A C 1
ATOM 769 O O . ASN A 1 91 ? -8.192 -2.529 -1.227 1.00 95.25 91 ASN A O 1
ATOM 773 N N . MET A 1 92 ? -6.033 -1.905 -1.182 1.00 93.38 92 MET A N 1
ATOM 774 C CA . MET A 1 92 ? -5.768 -2.520 0.123 1.00 93.38 92 MET A CA 1
ATOM 775 C C . MET A 1 92 ? -6.731 -1.988 1.190 1.00 93.38 92 MET A C 1
ATOM 777 O O . MET A 1 92 ? -7.334 -2.772 1.909 1.00 93.38 92 MET A O 1
ATOM 781 N N . LEU A 1 93 ? -6.940 -0.670 1.275 1.00 90.19 93 LEU A N 1
ATOM 782 C CA . LEU A 1 93 ? -7.890 -0.088 2.229 1.00 90.19 93 LEU A CA 1
ATOM 783 C C . LEU A 1 93 ? -9.335 -0.542 1.986 1.00 90.19 93 LEU A C 1
ATOM 785 O O . LEU A 1 93 ? -10.070 -0.751 2.949 1.00 90.19 93 LEU A O 1
ATOM 789 N N . ALA A 1 94 ? -9.756 -0.685 0.728 1.00 89.88 94 ALA A N 1
ATOM 790 C CA . ALA A 1 94 ? -11.086 -1.191 0.397 1.00 89.88 94 ALA A CA 1
ATOM 791 C C . ALA A 1 94 ? -11.262 -2.655 0.836 1.00 89.88 94 ALA A C 1
ATOM 793 O O . ALA A 1 94 ? -12.252 -2.979 1.490 1.00 89.88 94 ALA A O 1
ATOM 794 N N . MET A 1 95 ? -10.274 -3.506 0.557 1.00 93.69 95 MET A N 1
ATOM 795 C CA . MET A 1 95 ? -10.254 -4.916 0.959 1.00 93.69 95 MET A CA 1
ATOM 796 C C . MET A 1 95 ? -10.238 -5.072 2.487 1.00 93.69 95 MET A C 1
ATOM 798 O O . MET A 1 95 ? -11.046 -5.809 3.047 1.00 93.69 95 MET A O 1
ATOM 802 N N . LEU A 1 96 ? -9.417 -4.278 3.184 1.00 89.06 96 LEU A N 1
ATOM 803 C CA . LEU A 1 96 ? -9.375 -4.237 4.650 1.00 89.06 96 LEU A CA 1
ATOM 804 C C . LEU A 1 96 ? -10.732 -3.836 5.251 1.00 89.06 96 LEU A C 1
ATOM 806 O O . LEU A 1 96 ? -11.170 -4.420 6.240 1.00 89.06 96 LEU A O 1
ATOM 810 N N . LYS A 1 97 ? -11.426 -2.858 4.652 1.00 86.25 97 LYS A N 1
ATOM 811 C CA . LYS A 1 97 ? -12.782 -2.458 5.076 1.00 86.25 97 LYS A CA 1
ATOM 812 C C . LYS A 1 97 ? -13.808 -3.570 4.860 1.00 86.25 97 LYS A C 1
ATOM 814 O O . LYS A 1 97 ? -14.708 -3.709 5.682 1.00 86.25 97 LYS A O 1
ATOM 819 N N . ALA A 1 98 ? -13.659 -4.348 3.791 1.00 88.75 98 ALA A N 1
ATOM 820 C CA . ALA A 1 98 ? -14.494 -5.508 3.496 1.00 88.75 98 ALA A CA 1
ATOM 821 C C . ALA A 1 98 ? -14.135 -6.753 4.330 1.00 88.75 98 ALA A C 1
ATOM 823 O O . ALA A 1 98 ? -14.825 -7.760 4.216 1.00 88.75 98 ALA A O 1
ATOM 824 N N . ARG A 1 99 ? -13.094 -6.678 5.177 1.00 88.50 99 ARG A N 1
ATOM 825 C CA . ARG A 1 99 ? -12.525 -7.814 5.922 1.00 88.50 99 ARG A CA 1
ATOM 826 C C . ARG A 1 99 ? -12.089 -8.965 5.011 1.00 88.50 99 ARG A C 1
ATOM 828 O O . ARG A 1 99 ? -12.210 -10.125 5.381 1.00 88.50 99 ARG A O 1
ATOM 835 N N . GLU A 1 100 ? -11.563 -8.635 3.837 1.00 93.19 100 GLU A N 1
ATOM 836 C CA . GLU A 1 100 ? -10.994 -9.629 2.932 1.00 93.19 100 GLU A CA 1
ATOM 837 C C . GLU A 1 100 ? -9.671 -10.156 3.505 1.00 93.19 100 GLU A C 1
ATOM 839 O O . GLU A 1 100 ? -8.718 -9.397 3.681 1.00 93.19 100 GLU A O 1
ATOM 844 N N . GLU A 1 101 ? -9.605 -11.440 3.831 1.00 90.06 101 GLU A N 1
ATOM 845 C CA . GLU A 1 101 ? -8.388 -12.073 4.353 1.00 90.06 101 GLU A CA 1
ATOM 846 C C . GLU A 1 101 ? -7.448 -12.483 3.219 1.00 90.06 101 GLU A C 1
ATOM 848 O O . GLU A 1 101 ? -6.226 -12.397 3.363 1.00 90.06 101 GLU A O 1
ATOM 853 N N . ASP A 1 102 ? -8.012 -12.889 2.079 1.00 92.19 102 ASP A N 1
ATOM 854 C CA . ASP A 1 102 ? -7.243 -13.404 0.958 1.00 92.19 102 ASP A CA 1
ATOM 855 C C . ASP A 1 102 ? -6.880 -12.290 -0.034 1.00 92.19 102 ASP A C 1
ATOM 857 O O . ASP A 1 102 ? -7.686 -11.815 -0.836 1.00 92.19 102 ASP A O 1
ATOM 861 N N . ILE A 1 103 ? -5.607 -11.886 -0.021 1.00 94.44 103 ILE A N 1
ATOM 862 C CA . ILE A 1 103 ? -5.067 -10.894 -0.958 1.00 94.44 103 ILE A CA 1
ATOM 863 C C . ILE A 1 103 ? -4.609 -11.502 -2.296 1.00 94.44 103 ILE A C 1
ATOM 865 O O . ILE A 1 103 ? -4.230 -10.769 -3.213 1.00 94.44 103 ILE A O 1
ATOM 869 N N . THR A 1 104 ? -4.646 -12.826 -2.457 1.00 94.00 104 THR A N 1
ATOM 870 C CA . THR A 1 104 ? -3.994 -13.536 -3.573 1.00 94.00 104 THR A CA 1
ATOM 871 C C . THR A 1 104 ? -4.433 -13.016 -4.940 1.00 94.00 104 THR A C 1
ATOM 873 O O . THR A 1 104 ? -3.587 -12.699 -5.782 1.00 94.00 104 THR A O 1
ATOM 876 N N . PHE A 1 105 ? -5.741 -12.833 -5.150 1.00 94.81 105 PHE A N 1
ATOM 877 C CA . PHE A 1 105 ? -6.270 -12.311 -6.414 1.00 94.81 105 PHE A CA 1
ATOM 878 C C . PHE A 1 105 ? -5.702 -10.927 -6.751 1.00 94.81 105 PHE A C 1
ATOM 880 O O . PHE A 1 105 ? -5.259 -10.676 -7.874 1.00 94.81 105 PHE A O 1
ATOM 887 N N . PHE A 1 106 ? -5.679 -10.028 -5.767 1.00 95.81 106 PHE A N 1
ATOM 888 C CA . PHE A 1 106 ? -5.150 -8.682 -5.942 1.00 95.81 106 PHE A CA 1
ATOM 889 C C . PHE A 1 106 ? -3.652 -8.707 -6.263 1.00 95.81 106 PHE A C 1
ATOM 891 O O . PHE A 1 106 ? -3.201 -7.995 -7.162 1.00 95.81 106 PHE A O 1
ATOM 898 N N . MET A 1 107 ? -2.884 -9.576 -5.600 1.00 93.75 107 MET A N 1
ATOM 899 C CA . MET A 1 107 ? -1.459 -9.752 -5.886 1.00 93.75 107 MET A CA 1
ATOM 900 C C . MET A 1 107 ? -1.214 -10.213 -7.321 1.00 93.75 107 MET A C 1
ATOM 902 O O . MET A 1 107 ? -0.334 -9.678 -7.998 1.00 93.75 107 MET A O 1
ATOM 906 N N . ASP A 1 108 ? -1.992 -11.176 -7.808 1.00 92.81 108 ASP A N 1
ATOM 907 C CA . ASP A 1 108 ? -1.850 -11.684 -9.170 1.00 92.81 108 ASP A CA 1
ATOM 908 C C . ASP A 1 108 ? -2.307 -10.670 -10.224 1.00 92.81 108 ASP A C 1
ATOM 910 O O . ASP A 1 108 ? -1.652 -10.529 -11.262 1.00 92.81 108 ASP A O 1
ATOM 914 N N . ALA A 1 109 ? -3.354 -9.891 -9.941 1.00 93.69 109 ALA A N 1
ATOM 915 C CA . ALA A 1 109 ? -3.749 -8.762 -10.777 1.00 93.69 109 ALA A CA 1
ATOM 916 C C . ALA A 1 109 ? -2.632 -7.706 -10.862 1.00 93.69 109 ALA A C 1
ATOM 918 O O . ALA A 1 109 ? -2.283 -7.266 -11.958 1.00 93.69 109 ALA A O 1
ATOM 919 N N . LEU A 1 110 ? -2.004 -7.347 -9.735 1.00 92.38 110 LE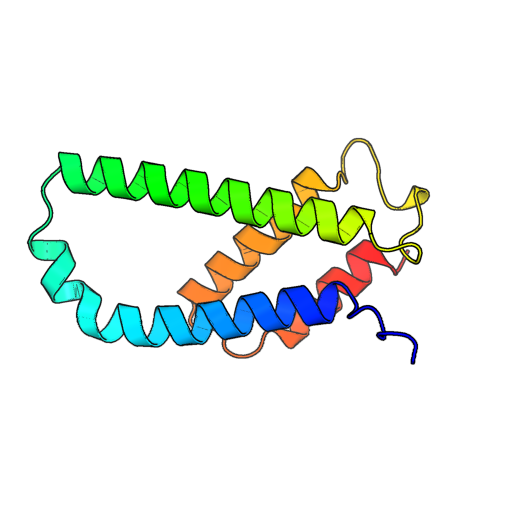U A N 1
ATOM 920 C CA . LEU A 1 110 ? -0.882 -6.405 -9.723 1.00 92.38 110 LEU A CA 1
ATOM 921 C C . LEU A 1 110 ? 0.322 -6.925 -10.513 1.00 92.38 110 LEU A C 1
ATOM 923 O O . LEU A 1 110 ? 0.916 -6.168 -11.279 1.00 92.38 110 LEU A O 1
ATOM 927 N N . LYS A 1 111 ? 0.676 -8.210 -10.366 1.00 89.94 111 LYS A N 1
ATOM 928 C CA . LYS A 1 111 ? 1.755 -8.823 -11.161 1.00 89.94 111 LYS A CA 1
ATOM 929 C C . LYS A 1 111 ? 1.447 -8.728 -12.648 1.00 89.94 111 LYS A C 1
ATOM 931 O O . LYS A 1 111 ? 2.346 -8.427 -13.426 1.00 89.94 111 LYS A O 1
ATOM 936 N N . ARG A 1 112 ? 0.188 -8.950 -13.040 1.00 89.81 112 ARG A N 1
ATOM 937 C CA . ARG A 1 112 ? -0.235 -8.810 -14.435 1.00 89.81 112 ARG A CA 1
ATOM 938 C C . ARG A 1 112 ? -0.063 -7.384 -14.933 1.00 89.81 112 ARG A C 1
ATOM 940 O O . ARG A 1 112 ? 0.550 -7.198 -15.967 1.00 89.81 112 ARG A O 1
ATOM 947 N N . ILE A 1 113 ? -0.496 -6.389 -14.166 1.00 89.81 113 ILE A N 1
ATOM 948 C CA . ILE A 1 113 ? -0.367 -4.980 -14.563 1.00 89.81 113 ILE A CA 1
ATOM 949 C C . ILE A 1 113 ? 1.107 -4.541 -14.666 1.00 89.81 113 ILE A C 1
ATOM 951 O O . ILE A 1 113 ? 1.452 -3.756 -15.545 1.00 89.81 113 ILE A O 1
ATOM 955 N N . ILE A 1 114 ? 1.971 -5.019 -13.763 1.00 86.88 114 ILE A N 1
ATOM 956 C CA . ILE A 1 114 ? 3.366 -4.559 -13.654 1.00 86.88 114 ILE A CA 1
ATOM 957 C C . ILE A 1 114 ? 4.322 -5.342 -14.567 1.00 86.88 114 ILE A C 1
ATOM 959 O O . ILE A 1 114 ? 5.271 -4.758 -15.084 1.00 86.88 114 ILE A O 1
ATOM 963 N N . TYR A 1 115 ? 4.112 -6.648 -14.759 1.00 80.62 115 TYR A N 1
ATOM 964 C CA . TYR A 1 115 ? 5.067 -7.520 -15.459 1.00 80.62 115 TYR A CA 1
ATOM 965 C C . TYR A 1 115 ? 4.556 -8.148 -16.747 1.00 80.62 115 TYR A C 1
ATOM 967 O O . TYR A 1 115 ? 5.373 -8.501 -17.595 1.00 80.62 115 TYR A O 1
ATOM 975 N N . LEU A 1 116 ? 3.247 -8.338 -16.895 1.00 67.69 116 LEU A N 1
ATOM 976 C CA . LEU A 1 116 ? 2.690 -8.971 -18.084 1.00 67.69 116 LEU A CA 1
ATOM 977 C C . LEU A 1 116 ? 2.150 -7.878 -19.005 1.00 67.69 116 LEU A C 1
ATOM 979 O O . LEU A 1 116 ? 1.082 -7.319 -18.774 1.00 67.69 116 LEU A O 1
ATOM 983 N N . LYS A 1 117 ? 2.917 -7.583 -20.054 1.00 56.09 117 LYS A N 1
ATOM 984 C CA . LYS A 1 117 ? 2.333 -7.082 -21.298 1.00 56.09 117 LYS A CA 1
ATOM 985 C C . LYS A 1 117 ? 1.826 -8.262 -22.108 1.00 56.09 117 LYS A C 1
ATOM 987 O O . LYS A 1 117 ? 2.601 -9.236 -22.235 1.00 56.09 117 LYS A O 1
#

Secondary structure (DSSP, 8-state):
-------HHHHHHHHHHHHHHHHHHHHTTHHHHHTT--HHHHHHHHHHHHHHHHHHHHHHHHHHHT-TTS-GGG--SSS-HHHHHHHHHHHHHHHHHTT----HHHHHHHHHHHH--